Protein AF-A0AAW1P9C8-F1 (afdb_monomer_lite)

pLDDT: mean 71.13, std 18.87, range [30.09, 96.56]

Organism: NCBI:txid41462

Structure (mmCIF, N/CA/C/O backbone):
data_AF-A0AAW1P9C8-F1
#
_entry.id   AF-A0AAW1P9C8-F1
#
loop_
_atom_site.group_PDB
_atom_site.id
_atom_site.type_symbol
_atom_site.label_atom_id
_atom_site.label_alt_id
_atom_site.label_comp_id
_atom_site.label_asym_id
_atom_site.label_entity_id
_atom_site.label_seq_id
_atom_site.pdbx_PDB_ins_code
_atom_site.Cartn_x
_atom_site.Cartn_y
_atom_site.Cartn_z
_atom_site.occupancy
_atom_site.B_iso_or_equiv
_atom_site.auth_seq_id
_atom_site.auth_comp_id
_atom_site.auth_asym_id
_atom_site.auth_atom_id
_atom_site.pdbx_PDB_model_num
ATOM 1 N N . MET A 1 1 ? 12.328 -23.136 -23.281 1.00 34.78 1 MET A N 1
ATOM 2 C CA . MET A 1 1 ? 11.580 -22.171 -22.446 1.00 34.78 1 MET A CA 1
ATOM 3 C C . MET A 1 1 ? 12.506 -21.002 -22.149 1.00 34.78 1 MET A C 1
ATOM 5 O O . MET A 1 1 ? 13.351 -21.116 -21.272 1.00 34.78 1 MET A O 1
ATOM 9 N N . HIS A 1 2 ? 12.439 -19.935 -22.947 1.00 30.09 2 HIS A N 1
ATOM 10 C CA . HIS A 1 2 ? 13.240 -18.731 -22.718 1.00 30.09 2 HIS A CA 1
ATOM 11 C C . HIS A 1 2 ? 12.541 -17.885 -21.655 1.00 30.09 2 HIS A C 1
ATOM 13 O O . HIS A 1 2 ? 11.435 -17.404 -21.882 1.00 30.09 2 HIS A O 1
ATOM 19 N N . ALA A 1 3 ? 13.155 -17.757 -20.480 1.00 33.75 3 ALA A N 1
ATOM 20 C CA . ALA A 1 3 ? 12.691 -16.836 -19.455 1.00 33.75 3 ALA A CA 1
ATOM 21 C C . ALA A 1 3 ? 12.834 -15.403 -19.994 1.00 33.75 3 ALA A C 1
ATOM 23 O O . ALA A 1 3 ? 13.952 -14.944 -20.223 1.00 33.75 3 ALA A O 1
ATOM 24 N N . GLN A 1 4 ? 11.715 -14.714 -20.233 1.00 33.91 4 GLN A N 1
ATOM 25 C CA . GLN A 1 4 ? 11.713 -13.269 -20.449 1.00 33.91 4 GLN A CA 1
ATOM 26 C C . GLN A 1 4 ? 12.200 -12.616 -19.154 1.00 33.91 4 GLN A C 1
ATOM 28 O O . GLN A 1 4 ? 11.466 -12.543 -18.171 1.00 33.91 4 GLN A O 1
ATOM 33 N N . ALA A 1 5 ? 13.465 -12.201 -19.128 1.00 39.25 5 ALA A N 1
ATOM 34 C CA . ALA A 1 5 ? 13.990 -11.390 -18.043 1.00 39.25 5 ALA A CA 1
ATOM 35 C C . ALA A 1 5 ? 13.239 -10.052 -18.057 1.00 39.25 5 ALA A C 1
ATOM 37 O O . ALA A 1 5 ? 13.349 -9.278 -19.006 1.00 39.25 5 ALA A O 1
ATOM 38 N N . SER A 1 6 ? 12.434 -9.795 -17.030 1.00 42.66 6 SER A N 1
ATOM 39 C CA . SER A 1 6 ? 11.794 -8.502 -16.822 1.00 42.66 6 SER A CA 1
ATOM 40 C C . SER A 1 6 ? 12.875 -7.483 -16.446 1.00 42.66 6 SER A C 1
ATOM 42 O O . SER A 1 6 ? 13.380 -7.442 -15.324 1.00 42.66 6 SER A O 1
ATOM 44 N N . TYR A 1 7 ? 13.297 -6.680 -17.422 1.00 45.31 7 TYR A N 1
ATOM 45 C CA . TYR A 1 7 ? 14.303 -5.639 -17.224 1.00 45.31 7 TYR A CA 1
ATOM 46 C C . TYR A 1 7 ? 13.681 -4.461 -16.469 1.00 45.31 7 TYR A C 1
ATOM 48 O O . TYR A 1 7 ? 12.788 -3.788 -16.982 1.00 45.31 7 TYR A O 1
ATOM 56 N N . ARG A 1 8 ? 14.159 -4.187 -15.249 1.00 47.78 8 ARG A N 1
ATOM 57 C CA . ARG A 1 8 ? 13.743 -3.017 -14.461 1.00 47.78 8 ARG A CA 1
ATOM 58 C C . ARG A 1 8 ? 14.841 -1.957 -14.415 1.00 47.78 8 ARG A C 1
ATOM 60 O O . ARG A 1 8 ? 16.035 -2.241 -14.388 1.00 47.78 8 ARG A O 1
ATOM 67 N N . LYS A 1 9 ? 14.397 -0.703 -14.460 1.00 46.41 9 LYS A N 1
ATOM 68 C CA . LYS A 1 9 ? 15.207 0.508 -14.612 1.00 46.41 9 LYS A CA 1
ATOM 69 C C . LYS A 1 9 ? 16.107 0.746 -13.389 1.00 46.41 9 LYS A C 1
ATOM 71 O O . LYS A 1 9 ? 15.614 0.985 -12.294 1.00 46.41 9 LYS A O 1
ATOM 76 N N . GLY A 1 10 ? 17.422 0.803 -13.602 1.00 43.25 10 GLY A N 1
ATOM 77 C CA . GLY A 1 10 ? 18.361 1.553 -12.757 1.00 43.25 10 GLY A CA 1
ATOM 78 C C . GLY A 1 10 ? 18.574 2.948 -13.351 1.00 43.25 10 GLY A C 1
ATOM 79 O O . GLY A 1 10 ? 19.577 3.195 -14.020 1.00 43.25 10 GLY A O 1
ATOM 80 N N . GLY A 1 11 ? 17.572 3.821 -13.228 1.00 45.69 11 GLY A N 1
ATOM 81 C CA . GLY A 1 11 ? 17.541 5.125 -13.895 1.00 45.69 11 GLY A CA 1
ATOM 82 C C . GLY A 1 11 ? 18.412 6.184 -13.216 1.00 45.69 11 GLY A C 1
ATOM 83 O O . GLY A 1 11 ? 18.721 6.087 -12.027 1.00 45.69 11 GLY A O 1
ATOM 84 N N . ASP A 1 12 ? 18.735 7.245 -13.964 1.00 47.16 12 ASP A N 1
ATOM 85 C CA . ASP A 1 12 ? 19.405 8.456 -13.452 1.00 47.16 12 ASP A CA 1
ATOM 86 C C . ASP A 1 12 ? 18.571 9.224 -12.407 1.00 47.16 12 ASP A C 1
ATOM 88 O O . ASP A 1 12 ? 19.071 10.143 -11.768 1.00 47.16 12 ASP A O 1
ATOM 92 N N . GLU A 1 13 ? 17.324 8.815 -12.169 1.00 47.69 13 GLU A N 1
ATOM 93 C CA . GLU A 1 13 ? 16.450 9.328 -11.104 1.00 47.69 13 GLU A CA 1
ATOM 94 C C . GLU A 1 13 ? 17.100 9.202 -9.723 1.00 47.69 13 GLU A C 1
ATOM 96 O O . GLU A 1 13 ? 16.945 10.079 -8.877 1.00 47.69 13 GLU A O 1
ATOM 101 N N . SER A 1 14 ? 17.924 8.168 -9.512 1.00 49.91 14 SER A N 1
ATOM 102 C CA . SER A 1 14 ? 18.688 8.034 -8.271 1.00 49.91 14 SER A CA 1
ATOM 103 C C . SER A 1 14 ? 19.705 9.165 -8.077 1.00 49.91 14 SER A C 1
ATOM 105 O O . SER A 1 14 ? 19.981 9.514 -6.935 1.00 49.91 14 SER A O 1
ATOM 107 N N . ARG A 1 15 ? 20.233 9.801 -9.136 1.00 49.09 15 ARG A N 1
ATOM 108 C CA . ARG A 1 15 ? 21.145 10.956 -9.004 1.00 49.09 15 ARG A CA 1
ATOM 109 C C . ARG A 1 15 ? 20.453 12.209 -8.474 1.00 49.09 15 ARG A C 1
ATOM 111 O O . ARG A 1 15 ? 21.131 13.038 -7.883 1.00 49.09 15 ARG A O 1
ATOM 118 N N . GLN A 1 16 ? 19.144 12.345 -8.682 1.00 48.78 16 GLN A N 1
ATOM 119 C CA . GLN A 1 16 ? 18.400 13.572 -8.380 1.00 48.78 16 GLN A CA 1
ATOM 120 C C . GLN A 1 16 ? 17.809 13.608 -6.965 1.00 48.78 16 GLN A C 1
ATOM 122 O O . GLN A 1 16 ? 17.337 14.655 -6.532 1.00 48.78 16 GLN A O 1
ATOM 127 N N . VAL A 1 17 ? 17.834 12.490 -6.233 1.00 44.88 17 VAL A N 1
ATOM 128 C CA . VAL A 1 17 ? 17.235 12.394 -4.896 1.00 44.88 17 VAL A CA 1
ATOM 129 C C . VAL A 1 17 ? 18.336 12.251 -3.841 1.00 44.88 17 VAL A C 1
ATOM 131 O O . VAL A 1 17 ? 19.174 11.345 -3.914 1.00 44.88 17 VAL A O 1
ATOM 134 N N . ASP A 1 18 ? 18.327 13.133 -2.839 1.00 47.47 18 ASP A N 1
ATOM 135 C CA . ASP A 1 18 ? 19.263 13.122 -1.708 1.00 47.47 18 ASP A CA 1
ATOM 136 C C . ASP A 1 18 ? 18.577 12.687 -0.405 1.00 47.47 18 ASP A C 1
ATOM 138 O O . ASP A 1 18 ? 17.452 13.079 -0.107 1.00 47.47 18 ASP A O 1
ATOM 142 N N . GL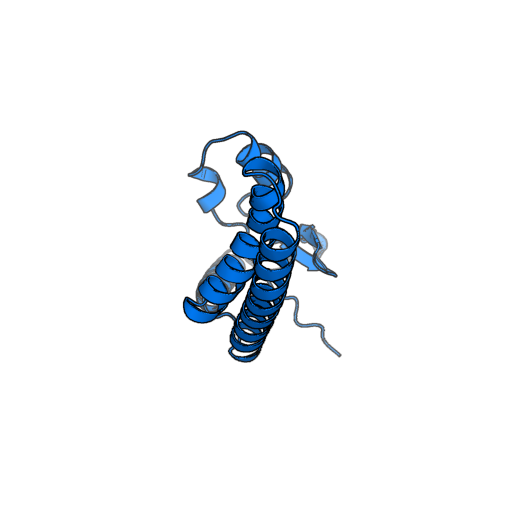Y A 1 19 ? 19.252 11.822 0.364 1.00 56.12 19 GLY A N 1
ATOM 143 C CA . GLY A 1 19 ? 18.742 11.247 1.614 1.00 56.12 19 GLY A CA 1
ATOM 144 C C . GLY A 1 19 ? 19.441 9.942 2.027 1.00 56.12 19 GLY A C 1
ATOM 145 O O . GLY A 1 19 ? 20.085 9.278 1.214 1.00 56.12 19 GLY A O 1
ATOM 146 N N . ARG A 1 20 ? 19.318 9.546 3.306 1.00 52.41 20 ARG A N 1
ATOM 147 C CA . ARG A 1 20 ? 19.943 8.318 3.860 1.00 52.41 20 ARG A CA 1
ATOM 148 C C . ARG A 1 20 ? 19.347 7.027 3.287 1.00 52.41 20 ARG A C 1
ATOM 150 O O . ARG A 1 20 ? 20.091 6.113 2.949 1.00 52.41 20 ARG A O 1
ATOM 157 N N . VAL A 1 21 ? 18.023 6.979 3.115 1.00 49.34 21 VAL A N 1
ATOM 158 C CA . VAL A 1 21 ? 17.320 5.868 2.438 1.00 49.34 21 VAL A CA 1
ATOM 159 C C . VAL A 1 21 ? 17.819 5.729 0.995 1.00 49.34 21 VAL A C 1
ATOM 161 O O . VAL A 1 21 ? 18.051 4.627 0.501 1.00 49.34 21 VAL A O 1
ATOM 164 N N . THR A 1 22 ? 18.104 6.861 0.353 1.00 56.69 22 THR A N 1
ATOM 165 C CA . THR A 1 22 ? 18.598 6.934 -1.019 1.00 56.69 22 THR A CA 1
ATOM 166 C C . THR A 1 22 ? 20.042 6.464 -1.167 1.00 56.6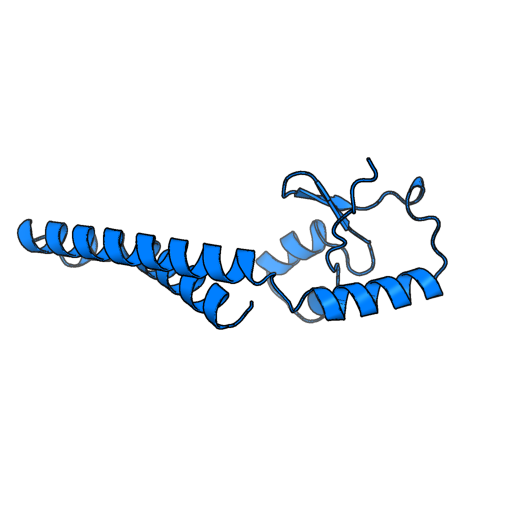9 22 THR A C 1
ATOM 168 O O . THR A 1 22 ? 20.394 5.955 -2.222 1.00 56.69 22 THR A O 1
ATOM 171 N N . GLN A 1 23 ? 20.890 6.574 -0.139 1.00 56.38 23 GLN A N 1
ATOM 172 C CA . GLN A 1 23 ? 22.253 6.025 -0.182 1.00 56.38 23 GLN A CA 1
ATOM 173 C C . GLN A 1 23 ? 22.257 4.495 -0.183 1.00 56.38 23 GLN A C 1
ATOM 175 O O . GLN A 1 23 ? 22.978 3.888 -0.973 1.00 56.38 23 GLN A O 1
ATOM 180 N N . LEU A 1 24 ? 21.416 3.875 0.652 1.00 58.84 24 LEU A N 1
ATOM 181 C CA . LEU A 1 24 ? 21.242 2.423 0.656 1.00 58.84 24 LEU A CA 1
ATOM 182 C C . LEU A 1 24 ? 20.663 1.952 -0.689 1.00 58.84 24 LEU A C 1
ATOM 184 O O . LEU A 1 24 ? 21.164 1.004 -1.284 1.00 58.84 24 LEU A O 1
ATOM 188 N N . TRP A 1 25 ? 19.686 2.686 -1.227 1.00 58.62 25 TRP A N 1
ATOM 189 C CA . TRP A 1 25 ? 19.139 2.438 -2.562 1.00 58.62 25 TRP A CA 1
ATOM 190 C C . TRP A 1 25 ? 20.195 2.574 -3.673 1.00 58.62 25 TRP A C 1
ATOM 192 O O . TRP A 1 25 ? 20.320 1.682 -4.503 1.00 58.62 25 TRP A O 1
ATOM 202 N N . LYS A 1 26 ? 21.014 3.635 -3.667 1.00 57.59 26 LYS A N 1
ATOM 203 C CA . LYS A 1 26 ? 22.132 3.859 -4.612 1.00 57.59 26 LYS A CA 1
ATOM 204 C C . LYS A 1 26 ? 23.211 2.770 -4.521 1.00 57.59 26 LYS A C 1
ATOM 206 O O . LYS A 1 26 ? 23.879 2.493 -5.516 1.00 57.59 26 LYS A O 1
ATOM 211 N N . TYR A 1 27 ? 23.397 2.163 -3.345 1.00 64.25 27 TYR A N 1
ATOM 212 C CA . TYR A 1 27 ? 24.343 1.064 -3.145 1.00 64.25 27 TYR A CA 1
ATOM 213 C C . TYR A 1 27 ? 23.902 -0.208 -3.883 1.00 64.25 27 TYR A C 1
ATOM 215 O O . TYR A 1 27 ? 24.719 -0.817 -4.577 1.00 64.25 27 TYR A O 1
ATOM 223 N N . PHE A 1 28 ? 22.617 -0.568 -3.786 1.00 59.34 28 PHE A N 1
ATOM 224 C CA . PHE A 1 28 ? 22.045 -1.737 -4.468 1.00 59.34 28 PHE A CA 1
ATOM 225 C C . PHE A 1 28 ? 21.711 -1.474 -5.945 1.00 59.34 28 PHE A C 1
ATOM 227 O O . PHE A 1 28 ? 21.905 -2.345 -6.790 1.00 59.34 28 PHE A O 1
ATOM 234 N N . PHE A 1 29 ? 21.269 -0.261 -6.278 1.00 58.72 29 PHE A N 1
ATOM 235 C CA . PHE A 1 29 ? 20.826 0.140 -7.612 1.00 58.72 29 PHE A CA 1
ATOM 236 C C . PHE A 1 29 ? 21.724 1.249 -8.154 1.00 58.72 29 PHE A C 1
ATOM 238 O O . PHE A 1 29 ? 21.396 2.437 -8.103 1.00 58.72 29 PHE A O 1
ATOM 245 N N . ARG A 1 30 ? 22.890 0.856 -8.672 1.00 58.22 30 ARG A N 1
ATOM 246 C CA . ARG A 1 30 ? 23.815 1.810 -9.289 1.00 58.22 30 ARG A CA 1
ATOM 247 C C . ARG A 1 30 ? 23.235 2.329 -10.611 1.00 58.22 30 ARG A C 1
ATOM 249 O O . ARG A 1 30 ? 22.867 1.516 -11.463 1.00 58.22 30 ARG A O 1
ATOM 256 N N . PRO A 1 31 ? 23.189 3.656 -10.826 1.00 50.81 31 PRO A N 1
ATOM 257 C CA . PRO A 1 31 ? 22.700 4.219 -12.078 1.00 50.81 31 PRO A CA 1
ATOM 258 C C . PRO A 1 31 ? 23.545 3.719 -13.255 1.00 50.81 31 PRO A C 1
ATOM 260 O O . PRO A 1 31 ? 24.776 3.721 -13.202 1.00 50.81 31 PRO A O 1
ATOM 263 N N . GLY A 1 32 ? 22.875 3.258 -14.312 1.00 52.84 32 GLY A N 1
ATOM 264 C CA . GLY A 1 32 ? 23.518 2.747 -15.526 1.00 52.84 32 GLY A CA 1
ATOM 265 C C . GLY A 1 32 ? 23.924 1.269 -15.494 1.00 52.84 32 GLY A C 1
ATOM 266 O O . GLY A 1 32 ? 24.284 0.740 -16.548 1.00 52.84 32 GLY A O 1
ATOM 267 N N . VAL A 1 33 ? 23.812 0.589 -14.348 1.00 60.50 33 VAL A N 1
ATOM 268 C CA . VAL A 1 33 ? 23.985 -0.866 -14.241 1.00 60.50 33 VAL A CA 1
ATOM 269 C C . VAL A 1 33 ? 22.620 -1.519 -14.444 1.00 60.50 33 VAL A C 1
ATOM 271 O O . VAL A 1 33 ? 21.701 -1.300 -13.659 1.00 60.50 33 VAL A O 1
ATOM 274 N N . GLY A 1 34 ? 22.463 -2.282 -15.528 1.00 59.69 34 GLY A N 1
ATOM 275 C CA . GLY A 1 34 ? 21.244 -3.059 -15.751 1.00 59.69 34 GLY A CA 1
ATOM 276 C C . GLY A 1 34 ? 21.073 -4.091 -14.637 1.00 59.69 34 GLY A C 1
ATOM 277 O O . GLY A 1 34 ? 22.036 -4.762 -14.269 1.00 59.69 34 GLY A O 1
ATOM 278 N N . THR A 1 35 ? 19.868 -4.217 -14.090 1.00 64.75 35 THR A N 1
ATOM 279 C CA . THR A 1 35 ? 19.531 -5.244 -13.099 1.00 64.75 35 THR A CA 1
ATOM 280 C C . THR A 1 35 ? 18.490 -6.195 -13.681 1.00 64.75 35 THR A C 1
ATOM 282 O O . THR A 1 35 ? 17.659 -5.808 -14.505 1.00 64.75 35 THR A O 1
ATOM 285 N N . THR A 1 36 ? 18.561 -7.463 -13.286 1.00 59.97 36 THR A N 1
ATOM 286 C CA . THR A 1 36 ? 17.538 -8.469 -13.576 1.00 59.97 36 THR A CA 1
ATOM 287 C C . THR A 1 36 ? 16.834 -8.833 -12.281 1.00 59.97 36 THR A C 1
ATOM 289 O O . THR A 1 36 ? 17.480 -8.983 -11.243 1.00 59.97 36 THR A O 1
ATOM 292 N N . ASP A 1 37 ? 15.516 -8.989 -12.338 1.00 53.56 37 ASP A N 1
ATOM 293 C CA . ASP A 1 37 ? 14.756 -9.540 -11.222 1.00 53.56 37 ASP A CA 1
ATOM 294 C C . ASP A 1 37 ? 14.898 -11.069 -11.224 1.00 53.56 37 ASP A C 1
ATOM 296 O O . ASP A 1 37 ? 14.602 -11.736 -12.220 1.00 53.56 37 ASP A O 1
ATOM 300 N N . ARG A 1 38 ? 15.401 -11.629 -10.123 1.00 51.62 38 ARG A N 1
ATOM 301 C CA . ARG A 1 38 ? 15.306 -13.058 -9.825 1.00 51.62 38 ARG A CA 1
ATOM 302 C C . ARG A 1 38 ? 14.590 -13.214 -8.491 1.00 51.62 38 ARG A C 1
ATOM 304 O O . ARG A 1 38 ? 15.147 -12.871 -7.453 1.00 51.62 38 ARG A O 1
ATOM 311 N N . LEU A 1 39 ? 13.390 -13.797 -8.526 1.00 46.62 39 LEU A N 1
ATOM 312 C CA . LEU A 1 39 ? 12.597 -14.127 -7.333 1.00 46.62 39 LEU A CA 1
ATOM 313 C C . LEU A 1 39 ? 12.266 -12.905 -6.445 1.00 46.62 39 LEU A C 1
ATOM 315 O O . LEU A 1 39 ? 12.187 -13.036 -5.227 1.00 46.62 39 LEU A O 1
ATOM 319 N N . GLY A 1 40 ? 12.089 -11.719 -7.035 1.00 43.78 40 GLY A N 1
ATOM 320 C CA . GLY A 1 40 ? 11.823 -10.469 -6.315 1.00 43.78 40 GLY A CA 1
ATOM 321 C C . GLY A 1 40 ? 13.085 -9.756 -5.821 1.00 43.78 40 GLY A C 1
ATOM 322 O O . GLY A 1 40 ? 12.986 -8.735 -5.141 1.00 43.78 40 GLY A O 1
ATOM 323 N N . ILE A 1 41 ? 14.272 -10.276 -6.148 1.00 52.97 41 ILE A N 1
ATOM 324 C CA . ILE A 1 41 ? 15.564 -9.679 -5.807 1.00 52.97 41 ILE A CA 1
ATOM 325 C C . ILE A 1 41 ? 16.190 -9.124 -7.085 1.00 52.97 41 ILE A C 1
ATOM 327 O O . ILE A 1 41 ? 16.433 -9.850 -8.050 1.00 52.97 41 ILE A O 1
ATOM 331 N N . ALA A 1 42 ? 16.495 -7.827 -7.079 1.00 58.59 42 ALA A N 1
ATOM 332 C CA . ALA A 1 42 ? 17.214 -7.190 -8.171 1.00 58.59 42 ALA A CA 1
ATOM 333 C C . ALA A 1 42 ? 18.712 -7.511 -8.086 1.00 58.59 42 ALA A C 1
ATOM 335 O O . ALA A 1 42 ? 19.398 -7.097 -7.151 1.00 58.59 42 ALA A O 1
ATOM 336 N N . ILE A 1 43 ? 19.224 -8.233 -9.080 1.00 63.38 43 ILE A N 1
ATOM 337 C CA . ILE A 1 43 ? 20.630 -8.635 -9.175 1.00 63.38 43 ILE A CA 1
ATOM 338 C C . ILE A 1 43 ? 21.275 -7.868 -10.339 1.00 63.38 43 ILE A C 1
ATOM 340 O O . ILE A 1 43 ? 20.679 -7.809 -11.419 1.00 63.38 43 ILE A O 1
ATOM 344 N N . PRO A 1 44 ? 22.470 -7.270 -10.171 1.00 62.16 44 PRO A N 1
ATOM 345 C CA . PRO A 1 44 ? 23.178 -6.630 -11.275 1.00 62.16 44 PRO A CA 1
ATOM 346 C C . PRO A 1 44 ? 23.492 -7.652 -12.370 1.00 62.16 44 PRO A C 1
ATOM 348 O O . PRO A 1 44 ? 23.983 -8.748 -12.097 1.00 62.16 44 PRO A O 1
ATOM 351 N N . ILE A 1 45 ? 23.211 -7.290 -13.619 1.00 64.56 45 ILE A N 1
ATOM 352 C CA . ILE A 1 45 ? 23.572 -8.103 -14.779 1.00 64.56 45 ILE A CA 1
ATOM 353 C C . ILE A 1 45 ? 25.100 -8.055 -14.886 1.00 64.56 45 ILE A C 1
ATOM 355 O O . ILE A 1 45 ? 25.685 -6.984 -15.053 1.00 64.56 45 ILE A O 1
ATOM 359 N N . GLY A 1 46 ? 25.758 -9.206 -14.724 1.00 59.94 46 GLY A N 1
ATOM 360 C CA . GLY A 1 46 ? 27.209 -9.308 -14.883 1.00 59.94 46 GLY A CA 1
ATOM 361 C C . GLY A 1 46 ? 27.637 -8.874 -16.288 1.00 59.94 46 GLY A C 1
ATOM 362 O O . GLY A 1 46 ? 26.920 -9.131 -17.253 1.00 59.94 46 GLY A O 1
ATOM 363 N N . GLN A 1 47 ? 28.805 -8.234 -16.414 1.00 54.69 47 GLN A N 1
ATOM 364 C CA . GLN A 1 47 ? 29.325 -7.743 -17.703 1.00 54.69 47 GLN A CA 1
ATOM 365 C C . GLN A 1 47 ? 29.458 -8.850 -18.762 1.00 54.69 47 GLN A C 1
ATOM 367 O O . GLN A 1 47 ? 29.350 -8.573 -19.948 1.00 54.69 47 GLN A O 1
ATOM 372 N N . GLU A 1 48 ? 29.623 -10.104 -18.339 1.00 53.56 48 GLU A N 1
ATOM 373 C CA . GLU A 1 48 ? 29.688 -11.274 -19.225 1.00 53.56 48 GLU A CA 1
ATOM 374 C C . GLU A 1 48 ? 28.337 -11.629 -19.877 1.00 53.56 48 GLU A C 1
ATOM 376 O O . GLU A 1 48 ? 28.302 -12.294 -20.911 1.00 53.56 48 GLU A O 1
ATOM 381 N N . LEU A 1 49 ? 27.221 -11.183 -19.289 1.00 55.97 49 LEU A N 1
ATOM 382 C CA . LEU A 1 49 ? 25.859 -11.458 -19.762 1.00 55.97 49 LEU A CA 1
ATOM 383 C C . LEU A 1 49 ? 25.276 -10.315 -20.603 1.00 55.97 49 LEU A C 1
ATOM 385 O O . LEU A 1 49 ? 24.317 -10.538 -21.340 1.00 55.97 49 LEU A O 1
ATOM 389 N N . ASP A 1 50 ? 25.829 -9.103 -20.505 1.00 61.78 50 ASP A N 1
ATOM 390 C CA . ASP A 1 50 ? 25.366 -7.942 -21.268 1.00 61.78 50 ASP A CA 1
ATOM 391 C C . ASP A 1 50 ? 26.268 -7.688 -22.484 1.00 61.78 50 ASP A C 1
ATOM 393 O O . ASP A 1 50 ? 27.141 -6.824 -22.469 1.00 61.78 50 ASP A O 1
ATOM 397 N N . GLN A 1 51 ? 26.048 -8.463 -23.548 1.00 68.12 51 GLN A N 1
ATOM 398 C CA . GLN A 1 51 ? 26.774 -8.338 -24.822 1.00 68.12 51 GLN A CA 1
ATOM 399 C C . GLN A 1 51 ? 26.237 -7.209 -25.720 1.00 68.12 51 GLN A C 1
ATOM 401 O O . GLN A 1 51 ? 26.661 -7.075 -26.866 1.00 68.12 51 GLN A O 1
ATOM 406 N N . ARG A 1 52 ? 25.290 -6.403 -25.224 1.00 66.62 52 ARG A N 1
ATOM 407 C CA . ARG A 1 52 ? 24.612 -5.375 -26.016 1.00 66.62 52 ARG A CA 1
ATOM 408 C C . ARG A 1 52 ? 25.498 -4.151 -26.223 1.00 66.62 52 ARG A C 1
ATOM 410 O O . ARG A 1 52 ? 26.165 -3.649 -25.307 1.00 66.62 52 ARG A O 1
ATOM 417 N N . THR A 1 53 ? 25.438 -3.608 -27.428 1.00 77.25 53 THR A N 1
ATOM 418 C CA . THR A 1 53 ? 26.060 -2.336 -27.799 1.00 77.25 53 THR A CA 1
ATOM 419 C C . THR A 1 53 ? 25.482 -1.172 -26.979 1.00 77.25 53 THR A C 1
ATOM 421 O O . THR A 1 53 ? 24.489 -1.302 -26.257 1.00 77.25 53 THR A O 1
ATOM 424 N N . ALA A 1 54 ? 26.150 -0.014 -27.000 1.00 74.25 54 ALA A N 1
ATOM 425 C CA . ALA A 1 54 ? 25.670 1.165 -26.273 1.00 74.25 54 ALA A CA 1
ATOM 426 C C . ALA A 1 54 ? 24.281 1.624 -26.761 1.00 74.25 54 ALA A C 1
ATOM 428 O O . ALA A 1 54 ? 23.454 2.019 -25.936 1.00 74.25 54 ALA A O 1
ATOM 429 N N . ASP A 1 55 ? 24.016 1.487 -28.061 1.00 75.25 55 ASP A N 1
ATOM 430 C CA . ASP A 1 55 ? 22.755 1.878 -28.693 1.00 75.25 55 ASP A CA 1
ATOM 431 C C . ASP A 1 55 ? 21.619 0.910 -28.334 1.00 75.25 55 ASP A C 1
ATOM 433 O O . ASP A 1 55 ? 20.564 1.344 -27.877 1.00 75.25 55 ASP A O 1
ATOM 437 N N . GLU A 1 56 ? 21.864 -0.404 -28.370 1.00 73.12 56 GLU A N 1
ATOM 438 C CA . GLU A 1 5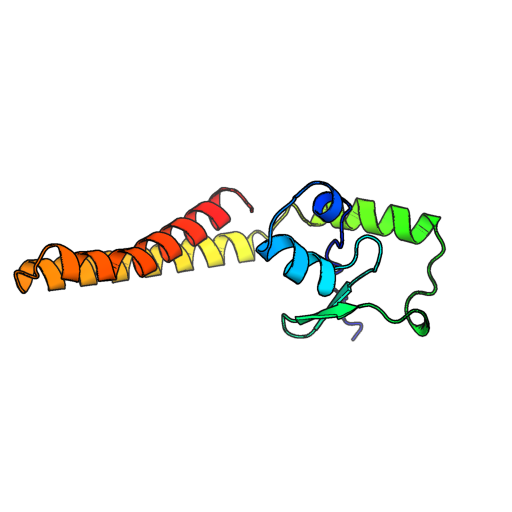6 ? 20.896 -1.419 -27.915 1.00 73.12 56 GLU A CA 1
ATOM 439 C C . GLU A 1 56 ? 20.551 -1.261 -26.426 1.00 73.12 56 GLU A C 1
ATOM 441 O O . GLU A 1 56 ? 19.411 -1.465 -26.002 1.00 73.12 56 GLU A O 1
ATOM 446 N N . ARG A 1 57 ? 21.524 -0.851 -25.599 1.00 71.62 57 ARG A N 1
ATOM 447 C CA . ARG A 1 57 ? 21.274 -0.528 -24.186 1.00 71.62 57 ARG A CA 1
ATOM 448 C C . ARG A 1 57 ? 20.419 0.725 -24.029 1.00 71.62 57 ARG A C 1
ATOM 450 O O . ARG A 1 57 ? 19.645 0.804 -23.074 1.00 71.62 57 ARG A O 1
ATOM 457 N N . PHE A 1 58 ? 20.558 1.706 -24.913 1.00 72.94 58 PHE A N 1
ATOM 458 C CA . PHE A 1 58 ? 19.742 2.915 -24.896 1.00 72.94 58 PHE A CA 1
ATOM 459 C C . PHE A 1 58 ? 18.301 2.631 -25.339 1.00 72.94 58 PHE A C 1
ATOM 461 O O . PHE A 1 58 ? 17.366 3.037 -24.646 1.00 72.94 58 PHE A O 1
ATOM 468 N N . GLU A 1 59 ? 18.111 1.859 -26.409 1.00 75.12 59 GLU A N 1
ATOM 469 C CA . GLU A 1 59 ? 16.788 1.428 -26.873 1.00 75.12 59 GLU A CA 1
ATOM 470 C C . GLU A 1 59 ? 16.064 0.575 -25.828 1.00 75.12 59 GLU A C 1
ATOM 472 O O . GLU A 1 59 ? 14.932 0.892 -25.459 1.00 75.12 59 GLU A O 1
ATOM 477 N N . ALA A 1 60 ? 16.744 -0.416 -25.240 1.00 70.19 60 ALA A N 1
ATOM 478 C CA . ALA A 1 60 ? 16.172 -1.250 -24.183 1.00 70.19 60 ALA A CA 1
ATOM 479 C C . ALA A 1 60 ? 15.761 -0.432 -22.946 1.00 70.19 60 ALA A C 1
ATOM 481 O O . ALA A 1 60 ? 14.768 -0.744 -22.289 1.00 70.19 60 ALA A O 1
ATOM 482 N N . ARG A 1 61 ? 16.489 0.646 -22.619 1.00 69.12 61 ARG A N 1
ATOM 483 C CA . ARG A 1 61 ? 16.101 1.572 -21.540 1.00 69.12 61 ARG A CA 1
ATOM 484 C C . ARG A 1 61 ? 14.860 2.379 -21.900 1.00 69.12 61 ARG A C 1
ATOM 486 O O . ARG A 1 61 ? 14.026 2.590 -21.023 1.00 69.12 61 ARG A O 1
ATOM 493 N N . GLN A 1 62 ? 14.728 2.833 -23.146 1.00 69.56 62 GLN A N 1
ATOM 494 C CA . GLN A 1 62 ? 13.526 3.539 -23.594 1.00 69.56 62 GLN A CA 1
ATOM 495 C C . GLN A 1 62 ? 12.304 2.621 -23.635 1.00 69.56 62 GLN A C 1
ATOM 497 O O . GLN A 1 62 ? 11.206 3.034 -23.270 1.00 69.56 62 GLN A O 1
ATOM 502 N N . GLU A 1 63 ? 12.479 1.380 -24.070 1.00 67.81 63 GLU A N 1
ATOM 503 C CA . GLU A 1 63 ? 11.418 0.379 -24.096 1.00 67.81 63 GLU A CA 1
ATOM 504 C C . GLU A 1 63 ? 11.003 -0.027 -22.677 1.00 67.81 63 GLU A C 1
ATOM 506 O O . GLU A 1 63 ? 9.822 0.019 -22.345 1.00 67.81 63 GLU A O 1
ATOM 511 N N . ALA A 1 64 ? 11.966 -0.280 -21.784 1.00 63.44 64 ALA A N 1
ATOM 512 C CA . ALA A 1 64 ? 11.689 -0.505 -20.368 1.00 63.44 64 ALA A CA 1
ATOM 513 C C . ALA A 1 64 ? 11.015 0.707 -19.709 1.00 63.44 64 ALA A C 1
ATOM 515 O O . ALA A 1 64 ? 10.130 0.528 -18.883 1.00 63.44 64 ALA A O 1
ATOM 516 N N . ALA A 1 65 ? 11.382 1.940 -20.075 1.00 62.84 65 ALA A N 1
ATOM 517 C CA . ALA A 1 65 ? 10.719 3.142 -19.571 1.00 62.84 65 ALA A CA 1
ATOM 518 C C . ALA A 1 65 ? 9.266 3.257 -20.059 1.00 62.84 65 ALA A C 1
ATOM 520 O O . ALA A 1 65 ? 8.402 3.635 -19.274 1.00 62.84 65 ALA A O 1
ATOM 521 N N . ARG A 1 66 ? 8.985 2.891 -21.317 1.00 63.28 66 ARG A N 1
ATOM 522 C CA . ARG A 1 66 ? 7.617 2.820 -21.861 1.00 63.28 66 ARG A CA 1
ATOM 523 C C . ARG A 1 66 ? 6.788 1.712 -21.206 1.00 63.28 66 ARG A C 1
ATOM 525 O O . ARG A 1 66 ? 5.606 1.911 -20.958 1.00 63.28 66 ARG A O 1
ATOM 532 N N . ASN A 1 67 ? 7.418 0.589 -20.871 1.00 57.97 67 ASN A N 1
ATOM 533 C CA . ASN A 1 67 ? 6.756 -0.559 -20.249 1.00 57.97 67 ASN A CA 1
ATOM 534 C C . ASN A 1 67 ? 6.659 -0.454 -18.715 1.00 57.97 67 ASN A C 1
ATOM 536 O O . ASN A 1 67 ? 5.832 -1.124 -18.112 1.00 57.97 67 ASN A O 1
ATOM 540 N N . ALA A 1 68 ? 7.462 0.396 -18.065 1.00 56.22 68 ALA A N 1
ATOM 541 C CA . ALA A 1 68 ? 7.466 0.556 -16.607 1.00 56.22 68 ALA A CA 1
ATOM 542 C C . ALA A 1 68 ? 6.222 1.270 -16.053 1.00 56.22 68 ALA A C 1
ATOM 544 O O . ALA A 1 68 ? 5.942 1.140 -14.867 1.00 56.22 68 ALA A O 1
ATOM 545 N N . VAL A 1 69 ? 5.496 2.017 -16.891 1.00 53.66 69 VAL A N 1
ATOM 546 C CA . VAL A 1 69 ? 4.279 2.762 -16.508 1.00 53.66 69 VAL A CA 1
ATOM 547 C C . VAL A 1 69 ? 2.985 1.981 -16.733 1.00 53.66 69 VAL A C 1
ATOM 549 O O . VAL A 1 69 ? 1.924 2.441 -16.325 1.00 53.66 69 VAL A O 1
ATOM 552 N N . ASN A 1 70 ? 3.055 0.801 -17.352 1.00 56.50 70 ASN A N 1
ATOM 553 C CA . ASN A 1 70 ? 1.906 -0.082 -17.488 1.00 56.50 70 ASN A CA 1
ATOM 554 C C . ASN A 1 70 ? 2.103 -1.278 -16.567 1.00 56.50 70 ASN A C 1
ATOM 556 O O . ASN A 1 70 ? 2.700 -2.286 -16.945 1.00 56.50 70 ASN A O 1
ATOM 560 N N . ILE A 1 71 ? 1.593 -1.172 -15.338 1.00 62.38 71 ILE A N 1
ATOM 561 C CA . ILE A 1 71 ? 1.253 -2.394 -14.616 1.00 62.38 71 ILE A CA 1
ATOM 562 C C . ILE A 1 71 ? 0.230 -3.145 -15.471 1.00 62.38 71 ILE A C 1
ATOM 564 O O . ILE A 1 71 ? -0.744 -2.541 -15.920 1.00 62.38 71 ILE A O 1
ATOM 568 N N . ASP A 1 72 ? 0.458 -4.438 -15.687 1.00 73.56 72 ASP A N 1
ATOM 569 C CA . ASP A 1 72 ? -0.497 -5.318 -16.360 1.00 73.56 72 ASP A CA 1
ATOM 570 C C . ASP A 1 72 ? -1.892 -5.179 -15.720 1.00 73.56 72 ASP A C 1
ATOM 572 O O . ASP A 1 72 ? -2.013 -5.070 -14.493 1.00 73.56 72 ASP A O 1
ATOM 576 N N . ASP A 1 73 ? -2.946 -5.197 -16.535 1.00 80.69 73 ASP A N 1
ATOM 577 C CA . ASP A 1 73 ? -4.336 -5.077 -16.086 1.00 80.69 73 ASP A CA 1
ATOM 578 C C . ASP A 1 73 ? -4.666 -6.135 -15.025 1.00 80.69 73 ASP A C 1
ATOM 580 O O . ASP A 1 73 ? -5.384 -5.869 -14.054 1.00 80.69 73 ASP A O 1
ATOM 584 N N . GLN A 1 74 ? -4.065 -7.322 -15.149 1.00 83.06 74 GLN A N 1
ATOM 585 C CA . GLN A 1 74 ? -4.208 -8.383 -14.160 1.00 83.06 74 GLN A CA 1
ATOM 586 C C . GLN A 1 74 ? -3.623 -7.990 -12.793 1.00 83.06 74 GLN A C 1
ATOM 588 O O . GLN A 1 74 ? -4.214 -8.282 -11.753 1.00 83.06 74 GLN A O 1
ATOM 593 N N . GLU A 1 75 ? -2.470 -7.324 -12.773 1.00 80.19 75 GLU A N 1
ATOM 594 C CA . GLU A 1 75 ? -1.832 -6.868 -11.540 1.00 80.19 75 GLU A CA 1
ATOM 595 C C . GLU A 1 75 ? -2.579 -5.680 -10.928 1.00 80.19 75 GLU A C 1
ATOM 597 O O . GLU A 1 75 ? -2.795 -5.667 -9.716 1.00 80.19 75 GLU A O 1
ATOM 602 N N . ARG A 1 76 ? -3.073 -4.739 -11.748 1.00 82.44 76 ARG A N 1
ATOM 603 C CA . ARG A 1 76 ? -3.990 -3.683 -11.282 1.00 82.44 76 ARG A CA 1
ATOM 604 C C . ARG A 1 76 ? -5.185 -4.283 -10.551 1.00 82.44 76 ARG A C 1
ATOM 606 O O . ARG A 1 76 ? -5.499 -3.874 -9.433 1.00 82.44 76 ARG A O 1
ATOM 613 N N . GLN A 1 77 ? -5.824 -5.286 -11.150 1.00 87.50 77 GLN A N 1
ATOM 614 C CA . GLN A 1 77 ? -6.977 -5.943 -10.546 1.00 87.50 77 GLN A CA 1
ATOM 615 C C . GLN A 1 77 ? -6.607 -6.683 -9.255 1.00 87.50 77 GLN A C 1
ATOM 617 O O . GLN A 1 77 ? -7.342 -6.576 -8.272 1.00 87.50 77 GLN A O 1
ATOM 622 N N . ARG A 1 78 ? -5.456 -7.371 -9.208 1.00 87.38 78 ARG A N 1
ATOM 623 C CA . ARG A 1 78 ? -4.960 -8.008 -7.974 1.00 87.38 78 ARG A CA 1
ATOM 624 C C . ARG A 1 78 ? -4.773 -6.995 -6.848 1.00 87.38 78 ARG A C 1
ATOM 626 O O . ARG A 1 78 ? -5.249 -7.252 -5.746 1.00 87.38 78 ARG A O 1
ATOM 633 N N . ARG A 1 79 ? -4.156 -5.843 -7.121 1.00 89.19 79 ARG A N 1
ATOM 634 C CA . ARG A 1 79 ? -3.938 -4.786 -6.118 1.00 89.19 79 ARG A CA 1
ATOM 635 C C . ARG A 1 79 ? -5.239 -4.157 -5.631 1.00 89.19 79 ARG A C 1
ATOM 637 O O . ARG A 1 79 ? -5.414 -3.984 -4.430 1.00 89.19 79 ARG A O 1
ATOM 644 N N . ILE A 1 80 ? -6.197 -3.905 -6.528 1.00 89.81 80 ILE A N 1
ATOM 645 C CA . ILE A 1 80 ? -7.532 -3.404 -6.151 1.00 89.81 80 ILE A CA 1
ATOM 646 C C . ILE A 1 80 ? -8.250 -4.406 -5.240 1.00 89.81 80 ILE A C 1
ATOM 648 O O . ILE A 1 80 ? -8.787 -4.021 -4.201 1.00 89.81 80 ILE A O 1
ATOM 652 N N . VAL A 1 81 ? -8.253 -5.690 -5.612 1.00 92.44 81 VAL A N 1
ATOM 653 C CA . VAL A 1 81 ? -8.903 -6.748 -4.826 1.00 92.44 81 VAL A CA 1
ATOM 654 C C . VAL A 1 81 ? -8.215 -6.918 -3.475 1.00 92.44 81 VAL A C 1
ATOM 656 O O . VAL A 1 81 ? -8.895 -6.974 -2.452 1.00 92.44 81 VAL A O 1
ATOM 659 N N . PHE A 1 82 ? -6.883 -6.961 -3.456 1.00 92.00 82 PHE A N 1
ATOM 660 C CA . PHE A 1 82 ? -6.103 -7.099 -2.233 1.00 92.00 82 PHE A CA 1
ATOM 661 C C . PHE A 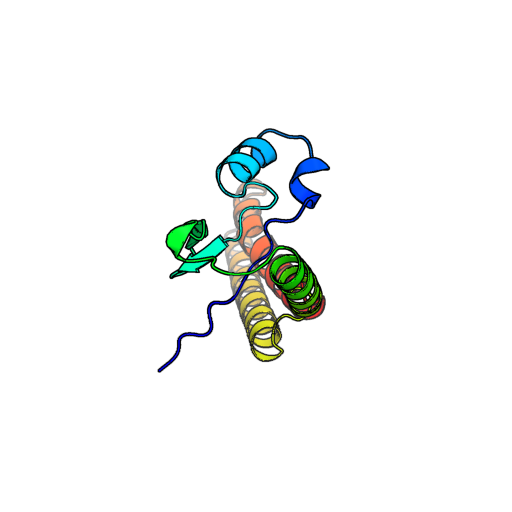1 82 ? -6.310 -5.905 -1.296 1.00 92.00 82 PHE A C 1
ATOM 663 O O . PHE A 1 82 ? -6.690 -6.100 -0.142 1.00 92.00 82 PHE A O 1
ATOM 670 N N . GLY A 1 83 ? -6.159 -4.676 -1.800 1.00 91.50 83 GLY A N 1
ATOM 671 C CA . GLY A 1 83 ? -6.401 -3.455 -1.033 1.00 91.50 83 GLY A CA 1
ATOM 672 C C . GLY A 1 83 ? -7.830 -3.384 -0.494 1.00 91.50 83 GLY A C 1
ATOM 673 O O . GLY A 1 83 ? -8.039 -3.092 0.683 1.00 91.50 83 GLY A O 1
ATOM 674 N N . GLY A 1 84 ? -8.820 -3.748 -1.314 1.00 92.75 84 GLY A N 1
ATOM 675 C CA . GLY A 1 84 ? -10.223 -3.814 -0.902 1.00 92.75 84 GLY A CA 1
ATOM 676 C C . GLY A 1 84 ? -10.475 -4.833 0.208 1.00 92.75 84 GLY A C 1
ATOM 677 O O . GLY A 1 84 ? -11.105 -4.503 1.213 1.00 92.75 84 GLY A O 1
ATOM 678 N N . ALA A 1 85 ? -9.943 -6.049 0.074 1.00 94.75 85 ALA A N 1
ATOM 679 C CA . ALA A 1 85 ? -10.047 -7.077 1.106 1.00 94.75 85 ALA A CA 1
ATOM 680 C C . ALA A 1 85 ? -9.406 -6.621 2.426 1.00 94.75 85 ALA A C 1
ATOM 682 O O . ALA A 1 85 ? -9.995 -6.796 3.495 1.00 94.75 85 ALA A O 1
ATOM 683 N N . LEU A 1 86 ? -8.238 -5.976 2.355 1.00 94.31 86 LEU A N 1
ATOM 684 C CA . LEU A 1 86 ? -7.545 -5.459 3.532 1.00 94.31 86 LEU A CA 1
ATOM 685 C C . LEU A 1 86 ? -8.361 -4.371 4.242 1.00 94.31 86 LEU A C 1
ATOM 687 O O . LEU A 1 86 ? -8.468 -4.383 5.469 1.00 94.31 86 LEU A O 1
ATOM 691 N N . LEU A 1 87 ? -8.988 -3.463 3.489 1.00 94.94 87 LEU A N 1
ATOM 692 C CA . LEU A 1 87 ? -9.857 -2.422 4.045 1.00 94.94 87 LEU A CA 1
ATOM 693 C C . LEU A 1 87 ? -11.114 -3.006 4.703 1.00 94.94 87 LEU A C 1
ATOM 695 O O . LEU A 1 87 ? -11.514 -2.537 5.768 1.00 94.94 87 LEU A O 1
ATOM 699 N N . VAL A 1 88 ? -11.702 -4.061 4.132 1.00 96.56 88 VAL A N 1
ATOM 700 C CA . VAL A 1 88 ? -12.833 -4.776 4.748 1.00 96.56 88 VAL A CA 1
ATOM 701 C C . VAL A 1 88 ? -12.424 -5.394 6.087 1.00 96.56 88 VAL A C 1
ATOM 703 O O . VAL A 1 88 ? -13.099 -5.177 7.095 1.00 96.56 88 VAL A O 1
ATOM 706 N N . VAL A 1 89 ? -11.295 -6.110 6.130 1.00 95.06 89 VAL A N 1
ATOM 707 C CA . VAL A 1 89 ? -10.752 -6.684 7.375 1.00 95.06 89 VAL A CA 1
ATOM 708 C C . VAL A 1 89 ? -10.458 -5.588 8.399 1.00 95.06 89 VAL A C 1
ATOM 710 O O . VAL A 1 89 ? -10.815 -5.719 9.569 1.00 95.06 89 VAL A O 1
ATOM 713 N N . THR A 1 90 ? -9.880 -4.474 7.952 1.00 94.31 90 THR A N 1
ATOM 714 C CA . THR A 1 90 ? -9.617 -3.306 8.799 1.00 94.31 90 THR A CA 1
ATOM 715 C C . THR A 1 90 ? -10.912 -2.749 9.391 1.00 94.31 90 THR A C 1
ATOM 717 O O . THR A 1 90 ? -10.959 -2.457 10.582 1.00 94.31 90 THR A O 1
ATOM 720 N N . GLY A 1 91 ? -11.992 -2.666 8.608 1.00 94.31 91 GLY A N 1
ATOM 721 C CA . GLY A 1 91 ? -13.310 -2.245 9.089 1.00 94.31 91 GLY A CA 1
ATOM 722 C C . GLY A 1 91 ? -13.868 -3.153 10.191 1.00 94.31 91 GLY A C 1
ATOM 723 O O . GLY A 1 91 ? -14.363 -2.657 11.206 1.00 94.31 91 GLY A O 1
ATOM 724 N N . PHE A 1 92 ? -13.732 -4.476 10.046 1.00 96.56 92 PHE A N 1
ATOM 725 C CA . PHE A 1 92 ? -14.095 -5.421 11.109 1.00 96.56 92 PHE A CA 1
ATOM 726 C C . PHE A 1 92 ? -13.239 -5.239 12.364 1.00 96.56 92 PHE A C 1
ATOM 728 O O . PHE A 1 92 ? -13.767 -5.280 13.475 1.00 96.56 92 PHE A O 1
ATOM 735 N N . 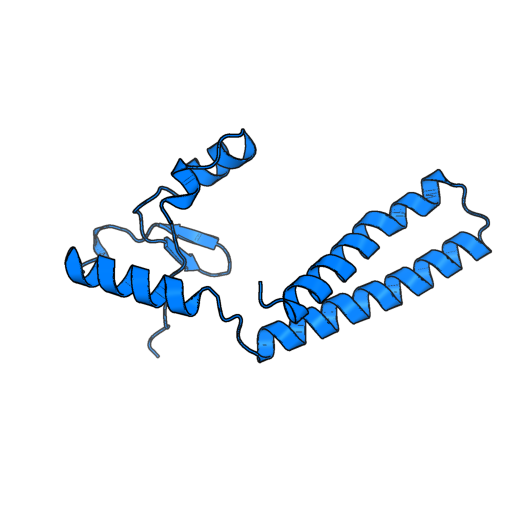PHE A 1 93 ? -11.940 -4.994 12.199 1.00 95.00 93 PHE A N 1
ATOM 736 C CA . PHE A 1 93 ? -11.036 -4.778 13.323 1.00 95.00 93 PHE A CA 1
ATOM 737 C C . PHE A 1 93 ? -11.337 -3.467 14.067 1.00 95.00 93 PHE A C 1
ATOM 739 O O . PHE A 1 93 ? -11.402 -3.459 15.294 1.00 95.00 93 PHE A O 1
ATOM 746 N N . VAL A 1 94 ? -11.654 -2.383 13.348 1.00 94.50 94 VAL A N 1
ATOM 747 C CA . VAL A 1 94 ? -12.151 -1.131 13.947 1.00 94.50 94 VAL A CA 1
ATOM 748 C C . VAL A 1 94 ? -13.421 -1.384 14.752 1.00 94.50 94 VAL A C 1
ATOM 750 O O . VAL A 1 94 ? -13.506 -0.959 15.904 1.00 94.50 94 VAL A O 1
ATOM 753 N N . LYS A 1 95 ? -14.400 -2.094 14.176 1.00 95.62 95 LYS A N 1
ATOM 754 C CA . LYS A 1 95 ? -15.644 -2.439 14.876 1.00 95.62 95 LYS A CA 1
ATOM 755 C C . LYS A 1 95 ? -15.357 -3.204 16.171 1.00 95.62 95 LYS A C 1
ATOM 757 O O . LYS A 1 95 ? -15.886 -2.835 17.216 1.00 95.62 95 LYS A O 1
ATOM 762 N N . TYR A 1 96 ? -14.480 -4.205 16.116 1.00 95.75 96 TYR A N 1
ATOM 763 C CA . TYR A 1 96 ? -14.055 -4.973 17.286 1.00 95.75 96 TYR A CA 1
ATOM 764 C C . TYR A 1 96 ? -13.430 -4.086 18.377 1.00 95.75 96 TYR A C 1
ATOM 766 O O . TYR A 1 96 ? -13.799 -4.193 19.547 1.00 95.75 96 TYR A O 1
ATOM 774 N N . LEU A 1 97 ? -12.532 -3.165 18.011 1.00 94.06 97 LEU A N 1
ATOM 775 C CA . LEU A 1 97 ? -11.913 -2.233 18.962 1.00 94.06 97 LEU A CA 1
ATOM 776 C C . LEU A 1 97 ? -12.937 -1.272 19.587 1.00 94.06 97 LEU A C 1
ATOM 778 O O . LEU A 1 97 ? -12.845 -0.956 20.774 1.00 94.06 97 LEU A O 1
ATOM 782 N N . VAL A 1 98 ? -13.939 -0.834 18.819 1.00 93.69 98 VAL A N 1
ATOM 783 C CA . VAL A 1 98 ? -15.039 -0.000 19.329 1.00 93.69 98 VAL A CA 1
ATOM 784 C C . VAL A 1 98 ? -15.900 -0.775 20.328 1.00 93.69 98 VAL A C 1
ATOM 786 O O . VAL A 1 98 ? -16.186 -0.249 21.402 1.00 93.69 98 VAL A O 1
ATOM 789 N N . GLU A 1 99 ? -16.262 -2.023 20.023 1.00 96.06 99 GLU A N 1
ATOM 790 C CA . GLU A 1 99 ? -17.037 -2.896 20.922 1.00 96.06 99 GLU A CA 1
ATOM 791 C C . GLU A 1 99 ? -16.285 -3.224 22.219 1.00 96.06 99 GLU A C 1
ATOM 793 O O . GLU A 1 99 ? -16.896 -3.397 23.271 1.00 96.06 99 GLU A O 1
ATOM 798 N N . LYS A 1 100 ? -14.950 -3.272 22.170 1.00 94.88 100 LYS A N 1
ATOM 799 C CA . LYS A 1 100 ? -14.093 -3.450 23.351 1.00 94.88 100 LYS A CA 1
ATOM 800 C C . LYS A 1 100 ? -13.826 -2.161 24.123 1.00 94.88 100 LYS A C 1
ATOM 802 O O . LYS A 1 100 ? -13.107 -2.208 25.115 1.00 94.88 100 LYS A O 1
ATOM 807 N N . HIS A 1 101 ? -14.397 -1.034 23.695 1.00 93.75 101 HIS A N 1
ATOM 808 C CA . HIS A 1 101 ? -14.124 0.286 24.261 1.00 93.75 101 HIS A CA 1
ATOM 809 C C . HIS A 1 101 ? -12.624 0.608 24.323 1.00 93.75 101 HIS A C 1
ATOM 811 O O . HIS A 1 101 ? -12.170 1.279 25.248 1.00 93.75 101 HIS A O 1
ATOM 817 N N . ALA A 1 102 ? -11.869 0.156 23.318 1.00 90.81 102 ALA A N 1
ATOM 818 C CA . ALA A 1 102 ? -10.433 0.368 23.240 1.00 90.81 102 ALA A CA 1
ATOM 819 C C . ALA A 1 102 ? -10.097 1.863 23.327 1.00 90.81 102 ALA A C 1
ATOM 821 O O . ALA A 1 102 ? -10.812 2.716 22.768 1.00 90.81 102 ALA A O 1
ATOM 822 N N . GLY A 1 103 ? -9.009 2.175 24.023 1.00 92.44 103 GLY A N 1
ATOM 823 C CA . GLY A 1 103 ? -8.503 3.525 24.201 1.00 92.44 103 GLY A CA 1
ATOM 824 C C . GLY A 1 103 ? -8.042 4.156 22.879 1.00 92.44 103 GLY A C 1
ATOM 825 O O . GLY A 1 103 ? -7.847 3.463 21.878 1.00 92.44 103 GLY A O 1
ATOM 826 N N . PRO A 1 104 ? -7.833 5.483 22.838 1.00 91.25 104 PRO A N 1
ATOM 827 C CA . PRO A 1 104 ? -7.423 6.177 21.616 1.00 91.25 104 PRO A CA 1
ATOM 828 C C . PRO A 1 104 ? -6.121 5.640 21.011 1.00 91.25 104 PRO A C 1
ATOM 830 O O . PRO A 1 104 ? -5.998 5.595 19.792 1.00 91.25 104 PRO A O 1
ATOM 833 N N . LEU A 1 105 ? -5.172 5.213 21.852 1.00 93.19 105 LEU A N 1
ATOM 834 C CA 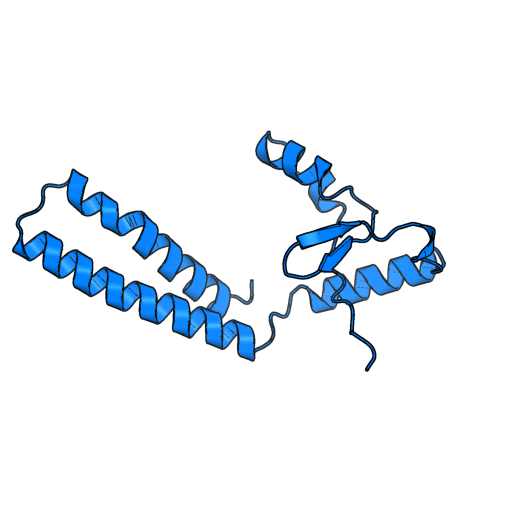. LEU A 1 105 ? -3.877 4.686 21.414 1.00 93.19 105 LEU A CA 1
ATOM 835 C C . LEU A 1 105 ? -3.992 3.286 20.801 1.00 93.19 105 LEU A C 1
ATOM 837 O O . LEU A 1 105 ? -3.402 3.036 19.759 1.00 93.19 105 LEU A O 1
ATOM 841 N N . GLU A 1 106 ? -4.803 2.408 21.386 1.00 89.81 106 GLU A N 1
ATOM 842 C CA . GLU A 1 106 ? -5.050 1.048 20.877 1.00 89.81 106 GLU A CA 1
ATOM 843 C C . GLU A 1 106 ? -5.729 1.087 19.500 1.00 89.81 106 GLU A C 1
ATOM 845 O O . GLU A 1 106 ? -5.462 0.272 18.624 1.00 89.81 106 GLU A O 1
ATOM 850 N N . ARG A 1 107 ? -6.556 2.107 19.245 1.00 89.00 107 ARG A N 1
ATOM 851 C CA . ARG A 1 107 ? -7.164 2.325 17.923 1.00 89.00 107 ARG A CA 1
ATOM 852 C C . ARG A 1 107 ? -6.155 2.710 16.844 1.00 89.00 107 ARG A C 1
ATOM 854 O O . ARG A 1 107 ? -6.452 2.528 15.667 1.00 89.00 107 ARG A O 1
ATOM 861 N N . LEU A 1 108 ? -4.977 3.223 17.206 1.00 92.75 108 LEU A N 1
ATOM 862 C CA . LEU A 1 108 ? -3.931 3.538 16.229 1.00 92.75 108 LEU A CA 1
ATOM 863 C C . LEU A 1 108 ? -3.314 2.273 15.621 1.00 92.75 108 LEU A C 1
ATOM 865 O O . LEU A 1 108 ? -2.750 2.350 14.533 1.00 92.75 108 LEU A O 1
ATOM 869 N N . GLU A 1 109 ? -3.475 1.106 16.252 1.00 90.50 109 GLU A N 1
ATOM 870 C CA . GLU A 1 109 ? -2.997 -0.180 15.722 1.00 90.50 109 GLU A CA 1
ATOM 871 C C . GLU A 1 109 ? -3.683 -0.578 14.406 1.00 90.50 109 GLU A C 1
ATOM 873 O O . GLU A 1 109 ? -3.146 -1.369 13.634 1.00 90.50 109 GLU A O 1
ATOM 878 N N . VAL A 1 110 ? -4.843 0.011 14.100 1.00 93.12 110 VAL A N 1
ATOM 879 C CA . VAL A 1 110 ? -5.528 -0.136 12.807 1.00 93.12 110 VAL A CA 1
ATOM 880 C C . VAL A 1 110 ? -4.803 0.592 11.675 1.00 93.12 110 VAL A C 1
ATOM 882 O O . VAL A 1 110 ? -4.943 0.204 10.514 1.00 93.12 110 VAL A O 1
ATOM 885 N N . LEU A 1 111 ? -4.043 1.650 11.976 1.00 92.12 111 LEU A N 1
ATOM 886 C CA . LEU A 1 111 ? -3.488 2.536 10.953 1.00 92.12 111 LEU A CA 1
ATOM 887 C C . LEU A 1 111 ? -2.569 1.820 9.955 1.00 92.12 111 LEU A C 1
ATOM 889 O O . LEU A 1 111 ? -2.752 2.054 8.762 1.00 92.12 111 LEU A O 1
ATOM 893 N N . PRO A 1 112 ? -1.628 0.941 10.355 1.00 93.44 112 PRO A N 1
ATOM 894 C CA . PRO A 1 112 ? -0.785 0.231 9.395 1.00 93.44 112 PRO A CA 1
ATOM 895 C C . PRO A 1 112 ? -1.594 -0.595 8.388 1.00 93.44 112 PRO A C 1
ATOM 897 O O . PRO A 1 112 ? -1.322 -0.542 7.190 1.00 93.44 112 PRO A O 1
ATOM 900 N N . LEU A 1 113 ? -2.623 -1.304 8.863 1.00 90.81 113 LEU A N 1
ATOM 901 C CA . LEU A 1 113 ? -3.539 -2.075 8.018 1.00 90.81 113 LEU A CA 1
ATOM 902 C C . LEU A 1 113 ? -4.329 -1.154 7.083 1.00 90.81 113 LEU A C 1
ATOM 904 O O . LEU A 1 113 ? -4.371 -1.384 5.876 1.00 90.81 113 LEU A O 1
ATOM 908 N N . PHE A 1 114 ? -4.886 -0.066 7.612 1.00 93.50 114 PHE A N 1
ATOM 909 C CA . PHE A 1 114 ? -5.605 0.913 6.804 1.00 93.50 114 PHE A CA 1
ATOM 910 C C . PHE A 1 114 ? -4.726 1.500 5.690 1.00 93.50 114 PHE A C 1
ATOM 912 O O . PHE A 1 114 ? -5.125 1.493 4.526 1.00 93.50 114 PHE A O 1
ATOM 919 N N . PHE A 1 115 ? -3.527 1.981 6.030 1.00 94.38 115 PHE A N 1
ATOM 920 C CA . PHE A 1 115 ? -2.620 2.602 5.067 1.00 94.38 115 PHE A CA 1
ATOM 921 C C . PHE A 1 115 ? -2.135 1.615 4.012 1.00 94.38 115 PHE A C 1
ATOM 923 O O . PHE A 1 115 ? -2.074 1.985 2.844 1.00 94.38 115 PHE A O 1
ATOM 930 N N . LEU A 1 116 ? -1.846 0.367 4.389 1.00 92.50 116 LEU A N 1
ATOM 931 C CA . LEU A 1 116 ? -1.477 -0.669 3.428 1.00 92.50 116 LEU A CA 1
ATOM 932 C C . LEU A 1 116 ? -2.624 -0.948 2.446 1.00 92.50 116 LEU A C 1
ATOM 934 O O . LEU A 1 116 ? -2.416 -0.919 1.237 1.00 92.50 116 LEU A O 1
ATOM 938 N N . GLY A 1 117 ? -3.847 -1.145 2.948 1.00 88.31 117 GLY A N 1
ATOM 939 C CA . GLY A 1 117 ? -5.013 -1.409 2.099 1.00 88.31 117 GLY A CA 1
ATOM 940 C C . GLY A 1 117 ? -5.340 -0.245 1.163 1.00 88.31 117 GLY A C 1
ATOM 941 O O . GLY A 1 117 ? -5.590 -0.443 -0.027 1.00 88.31 117 GLY A O 1
ATOM 942 N N . ALA A 1 118 ? -5.280 0.982 1.686 1.00 90.81 118 ALA A N 1
ATOM 943 C CA . ALA A 1 118 ? -5.494 2.195 0.908 1.00 90.81 118 ALA A CA 1
ATOM 944 C C . ALA A 1 118 ? -4.398 2.408 -0.149 1.00 90.81 118 ALA A C 1
ATOM 946 O O . ALA A 1 118 ? -4.717 2.780 -1.278 1.00 90.81 118 ALA A O 1
ATOM 947 N N . ALA A 1 119 ? -3.128 2.149 0.183 1.00 90.00 119 ALA A N 1
ATOM 948 C CA . ALA A 1 119 ? -2.008 2.292 -0.745 1.00 90.00 119 ALA A CA 1
ATOM 949 C C . ALA A 1 119 ? -2.105 1.304 -1.915 1.00 90.00 119 ALA A C 1
ATOM 951 O O . ALA A 1 119 ? -1.951 1.714 -3.062 1.00 90.00 119 ALA A O 1
ATOM 952 N N . GLU A 1 120 ? -2.429 0.039 -1.647 1.00 88.75 120 GLU A N 1
ATOM 953 C CA . GLU A 1 120 ? -2.608 -0.992 -2.679 1.00 88.75 120 GLU A CA 1
ATOM 954 C C . GLU A 1 120 ? -3.786 -0.670 -3.605 1.00 88.75 120 GLU A C 1
ATOM 956 O O . GLU A 1 120 ? -3.669 -0.737 -4.830 1.00 88.75 120 GLU A O 1
ATOM 961 N N . MET A 1 121 ? -4.912 -0.225 -3.040 1.00 87.50 121 MET A N 1
ATOM 962 C CA . MET A 1 121 ? -6.061 0.194 -3.842 1.00 87.50 121 MET A CA 1
ATOM 963 C C . MET A 1 121 ? -5.734 1.432 -4.693 1.00 87.50 121 MET A C 1
ATOM 965 O O . MET A 1 121 ? -6.036 1.452 -5.886 1.00 87.50 121 MET A O 1
ATOM 969 N N . ALA A 1 122 ? -5.082 2.446 -4.116 1.00 86.50 122 ALA A N 1
ATOM 970 C CA . ALA A 1 122 ? -4.669 3.647 -4.839 1.00 86.50 122 ALA A CA 1
ATOM 971 C C . ALA A 1 122 ? -3.655 3.331 -5.949 1.00 86.50 122 ALA A C 1
ATOM 973 O O . ALA A 1 122 ? -3.767 3.863 -7.054 1.00 86.50 122 ALA A O 1
ATOM 974 N N . SER A 1 123 ? -2.705 2.435 -5.686 1.00 85.75 123 SER A N 1
ATOM 975 C CA . SER A 1 123 ? -1.742 1.922 -6.663 1.00 85.75 123 SER A CA 1
ATOM 976 C C . SER A 1 123 ? -2.449 1.212 -7.823 1.00 85.75 123 SER A C 1
ATOM 978 O O . SER A 1 123 ? -2.244 1.571 -8.982 1.00 85.75 123 SER A O 1
ATOM 980 N N . GLY A 1 124 ? -3.375 0.293 -7.534 1.00 82.81 124 GLY A N 1
ATOM 981 C CA . GLY A 1 124 ? -4.137 -0.410 -8.568 1.00 82.81 124 GLY A CA 1
ATOM 982 C C . GLY A 1 124 ? -5.019 0.511 -9.426 1.00 82.81 124 GLY A C 1
ATOM 983 O O . GLY A 1 124 ? -5.126 0.311 -10.639 1.00 82.81 124 GLY A O 1
ATOM 984 N N . ILE A 1 125 ? -5.608 1.558 -8.832 1.00 83.25 125 ILE A N 1
ATOM 985 C CA . ILE A 1 125 ? -6.404 2.569 -9.552 1.00 83.25 125 ILE A CA 1
ATOM 986 C C . ILE A 1 125 ? -5.506 3.468 -10.412 1.00 83.25 125 ILE A C 1
ATOM 988 O O . ILE A 1 125 ? -5.797 3.694 -11.589 1.00 83.25 125 ILE A O 1
ATOM 992 N N . SER A 1 126 ? -4.410 3.972 -9.846 1.00 77.81 126 SER A N 1
ATOM 993 C CA . SER A 1 126 ? -3.509 4.910 -10.529 1.00 77.81 126 SER A CA 1
ATOM 994 C C . SER A 1 126 ? -2.646 4.248 -11.603 1.00 77.81 126 SER A C 1
ATOM 996 O O . SER A 1 126 ? -2.283 4.910 -12.571 1.00 77.81 126 SER A O 1
ATOM 998 N N . GLY A 1 127 ? -2.379 2.944 -11.499 1.00 65.25 127 GLY A N 1
ATOM 999 C CA . GLY A 1 127 ? -1.432 2.265 -12.387 1.00 65.25 127 GLY A CA 1
ATOM 1000 C C . GLY A 1 127 ? 0.024 2.521 -12.035 1.00 65.25 127 GLY A C 1
ATOM 1001 O O . GLY A 1 127 ? 0.869 2.434 -12.921 1.00 65.25 127 GLY A O 1
ATOM 1002 N N . LEU A 1 128 ? 0.299 2.831 -10.766 1.00 57.78 128 LEU A N 1
ATOM 1003 C CA . LEU A 1 128 ? 1.644 2.921 -10.190 1.00 57.78 128 LEU A CA 1
ATOM 1004 C C . LEU A 1 128 ? 2.057 1.613 -9.512 1.00 57.78 128 LEU A C 1
ATOM 1006 O O . LEU A 1 128 ? 1.245 1.094 -8.717 1.00 57.78 128 LEU A O 1
#

Sequence (128 aa):
MHAQASYRKGGDESRQVDGRVTQLWKYFFRPGVGTTDRLGIAIPIGQELDQRTADERFEARQEAARNAVNIDDQERQRRIVFGGALLVVTGFFVKYLVEKHAGPLERLEVLPLFFLGAAEMASGISGL

Foldseek 3Di:
DDPPFLWAALACVLVVDDDPVSVVVCVQRPHPFIWTDDPNRTHGDDPVRPPDDPVRSVVVNVVSVVVVQADDLVQLVVLLVQLVVLVVVLVVVLVVCVVVVHDPVVNCVSVVSNCSSVVSNVCSVNSD

Radius of gyration: 20.25 Å; chains: 1; bounding box: 47×36×53 Å

Secondary structure (DSSP, 8-state):
------EE---THHHH--SHHHHHHHHHS-TT--EEEETTEEEEPPTTT----HHHHHHHHHHHHHHTT---HHHHHHHHHHHHHHHHHHHHHHHHHHHTT--TTGGGGGHHHHHHHHHHHHHHHHT-